Protein AF-A0A158CKC7-F1 (afdb_monomer_lite)

Foldseek 3Di:
DDPDDPPPQDVVNVVVVCVLVVVLVVLVVVADPDADPDPSQVVNVVSVDHPVD

Structure (mmCIF, N/CA/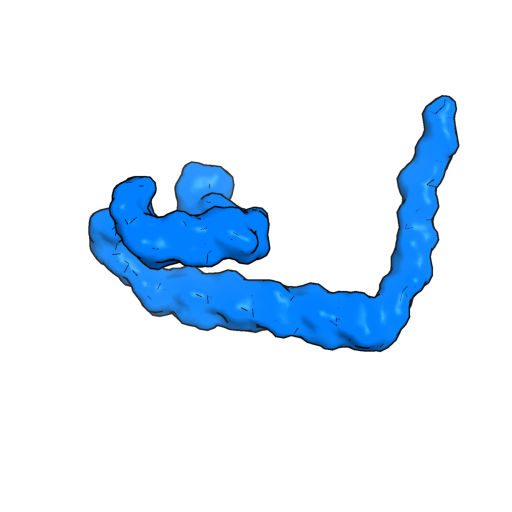C/O backbone):
data_AF-A0A158CKC7-F1
#
_entry.id   AF-A0A158CKC7-F1
#
loop_
_atom_site.group_PDB
_atom_site.id
_atom_site.type_symbol
_atom_site.label_atom_id
_atom_site.label_alt_id
_atom_site.label_comp_id
_atom_site.label_asym_id
_atom_site.label_entity_id
_atom_site.label_seq_id
_atom_site.pdbx_PDB_ins_code
_atom_site.Cartn_x
_atom_site.Cartn_y
_atom_site.Cartn_z
_atom_site.occupancy
_atom_site.B_iso_or_equiv
_atom_site.auth_seq_id
_atom_site.auth_comp_id
_atom_site.auth_asym_id
_atom_site.auth_atom_id
_atom_site.pdbx_PDB_model_num
ATOM 1 N N . MET A 1 1 ? 15.151 12.685 26.250 1.00 44.81 1 MET A N 1
ATOM 2 C CA . MET A 1 1 ? 14.315 12.074 25.193 1.00 44.81 1 MET A CA 1
ATOM 3 C C . MET A 1 1 ? 12.924 11.882 25.761 1.00 44.81 1 MET A C 1
ATOM 5 O O . MET A 1 1 ? 12.782 11.124 26.710 1.00 44.81 1 MET A O 1
ATOM 9 N N . ALA A 1 2 ? 11.931 12.629 25.278 1.00 43.97 2 ALA A N 1
ATOM 10 C CA . ALA A 1 2 ? 10.549 12.401 25.692 1.00 43.97 2 ALA A CA 1
ATOM 11 C C . ALA A 1 2 ? 10.069 11.058 25.106 1.00 43.97 2 ALA A C 1
ATOM 13 O O . ALA A 1 2 ? 10.374 10.788 23.941 1.00 43.97 2 ALA A O 1
ATOM 14 N N . PRO A 1 3 ? 9.361 10.214 25.876 1.00 50.75 3 PRO A N 1
ATOM 15 C CA . PRO A 1 3 ? 8.782 8.984 25.352 1.00 50.75 3 PRO A CA 1
ATOM 16 C C . PRO A 1 3 ? 7.825 9.323 24.206 1.00 50.75 3 PRO A C 1
ATOM 18 O O . PRO A 1 3 ? 7.104 10.323 24.259 1.00 50.75 3 PRO A O 1
ATOM 21 N N . SER A 1 4 ? 7.844 8.504 23.157 1.00 57.06 4 SER A N 1
ATOM 22 C CA . SER A 1 4 ? 6.889 8.560 22.054 1.00 57.06 4 SER A CA 1
ATOM 23 C C . SER A 1 4 ? 5.475 8.629 22.630 1.00 57.06 4 SER A C 1
ATOM 25 O O . SER A 1 4 ? 5.018 7.701 23.299 1.00 57.06 4 SER A O 1
ATOM 27 N N . ARG A 1 5 ? 4.799 9.767 22.425 1.00 61.75 5 ARG A N 1
ATOM 28 C CA . ARG A 1 5 ? 3.402 9.939 22.828 1.00 61.75 5 ARG A CA 1
ATOM 29 C C . ARG A 1 5 ? 2.598 8.813 22.187 1.00 61.75 5 ARG A C 1
ATOM 31 O O . ARG A 1 5 ? 2.578 8.700 20.963 1.00 61.75 5 ARG A O 1
ATOM 38 N N . LYS A 1 6 ? 1.951 7.987 23.013 1.00 63.28 6 LYS A N 1
ATOM 39 C CA . LYS A 1 6 ? 0.839 7.154 22.555 1.00 63.28 6 LYS A CA 1
ATOM 40 C C . LYS A 1 6 ? -0.204 8.135 22.036 1.00 63.28 6 LYS A C 1
ATOM 42 O O . LYS A 1 6 ? -0.707 8.952 22.799 1.00 63.28 6 LYS A O 1
ATOM 47 N N . VAL A 1 7 ? -0.387 8.157 20.724 1.00 76.31 7 VAL A N 1
ATOM 48 C CA . VAL A 1 7 ? -1.429 8.968 20.107 1.00 76.31 7 VAL A CA 1
ATOM 49 C C . VAL A 1 7 ? -2.723 8.220 20.382 1.00 76.31 7 VAL A C 1
ATOM 51 O O . VAL A 1 7 ? -2.837 7.058 19.989 1.00 76.31 7 VAL A O 1
ATOM 54 N N . ASP A 1 8 ? -3.652 8.847 21.096 1.00 81.88 8 ASP A N 1
ATOM 55 C CA . ASP A 1 8 ? -4.998 8.305 21.237 1.00 81.88 8 ASP A CA 1
ATOM 56 C C . ASP A 1 8 ? -5.665 8.395 19.866 1.00 81.88 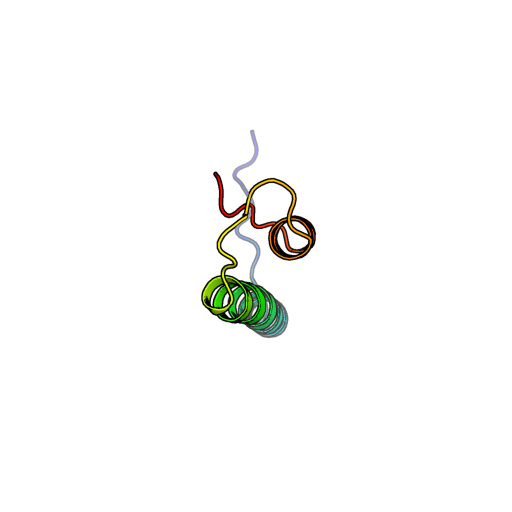8 ASP A C 1
ATOM 58 O O . ASP A 1 8 ? -6.080 9.462 19.414 1.00 81.88 8 ASP A O 1
ATOM 62 N N . LEU A 1 9 ? -5.653 7.270 19.155 1.00 87.19 9 LEU A N 1
ATOM 63 C CA . LEU A 1 9 ? -6.238 7.156 17.831 1.00 87.19 9 LEU A CA 1
ATOM 64 C C . LEU A 1 9 ? -7.755 7.201 17.963 1.00 87.19 9 LEU A C 1
ATOM 66 O O . LEU A 1 9 ? -8.354 6.453 18.736 1.00 87.19 9 LEU A O 1
ATOM 70 N N . THR A 1 10 ? -8.373 8.066 17.176 1.00 93.38 10 THR A N 1
ATOM 71 C CA . THR A 1 10 ? -9.825 8.143 17.077 1.00 93.38 10 THR A CA 1
ATOM 72 C C . THR A 1 10 ? -10.353 7.048 16.152 1.00 93.38 10 THR A C 1
ATOM 74 O O . THR A 1 10 ? -9.631 6.502 15.311 1.00 93.38 10 THR A O 1
ATOM 77 N N . ASP A 1 11 ? -11.653 6.766 16.219 1.00 93.69 11 ASP A N 1
ATOM 78 C CA . ASP A 1 11 ? -12.305 5.852 15.273 1.00 93.69 11 ASP A CA 1
ATOM 79 C C . ASP A 1 11 ? -12.125 6.276 13.806 1.00 93.69 11 ASP A C 1
ATOM 81 O O . ASP A 1 11 ? -12.052 5.422 12.914 1.00 93.69 11 ASP A O 1
ATOM 85 N N . SER A 1 12 ? -12.005 7.584 13.553 1.00 94.38 12 SER A N 1
ATOM 86 C CA . SER A 1 12 ? -11.718 8.142 12.229 1.00 94.38 12 SER A CA 1
ATOM 87 C C . SER A 1 12 ? -10.308 7.783 11.758 1.00 94.38 12 SER A C 1
ATOM 89 O O . SER A 1 12 ? -10.132 7.366 10.610 1.00 94.38 12 SER A O 1
ATOM 91 N N . ASP A 1 13 ? -9.313 7.851 12.646 1.00 93.81 13 ASP A N 1
ATOM 92 C CA . ASP A 1 13 ? -7.946 7.421 12.336 1.00 93.81 13 ASP A CA 1
ATOM 93 C C . ASP A 1 13 ? -7.920 5.929 12.003 1.00 93.81 13 ASP A C 1
ATOM 95 O O . ASP A 1 13 ? -7.344 5.511 10.996 1.00 93.81 13 ASP A O 1
ATOM 99 N N . TYR A 1 14 ? -8.631 5.112 12.785 1.00 94.44 14 TYR A N 1
ATOM 100 C CA . TYR A 1 14 ? -8.776 3.689 12.491 1.00 94.44 14 TYR A CA 1
ATOM 101 C C . TYR A 1 14 ? -9.489 3.425 11.162 1.00 94.44 14 TYR A C 1
ATOM 103 O O . TYR A 1 14 ? -9.081 2.535 10.411 1.00 94.44 14 TYR A O 1
ATOM 111 N N . ALA A 1 15 ? -10.532 4.186 10.831 1.00 96.31 15 ALA A N 1
ATOM 112 C CA . ALA A 1 15 ? -11.211 4.077 9.544 1.00 96.31 15 ALA A CA 1
ATOM 113 C C . ALA A 1 15 ? -10.277 4.433 8.380 1.00 96.31 15 ALA A C 1
ATOM 115 O O . ALA A 1 15 ? -10.240 3.714 7.375 1.00 96.31 15 ALA A O 1
ATOM 116 N N . HIS A 1 16 ? -9.477 5.486 8.537 1.00 94.81 16 HIS A N 1
ATOM 117 C CA . HIS A 1 16 ? -8.482 5.886 7.554 1.00 94.81 16 HIS A CA 1
ATOM 118 C C . HIS A 1 16 ? -7.402 4.812 7.368 1.00 94.81 16 HIS A C 1
ATOM 120 O O . HIS A 1 16 ? -7.150 4.381 6.241 1.00 94.81 16 HIS A O 1
ATOM 126 N N . MET A 1 17 ? -6.832 4.293 8.459 1.00 95.44 17 MET A N 1
ATOM 127 C CA . MET A 1 17 ? -5.845 3.209 8.403 1.00 95.44 17 MET A CA 1
ATOM 128 C C . MET A 1 17 ? -6.412 1.958 7.723 1.00 95.44 17 MET A C 1
ATOM 130 O O . MET A 1 17 ? -5.753 1.371 6.864 1.00 95.44 17 MET A O 1
ATOM 134 N N . ARG A 1 18 ? -7.662 1.575 8.022 1.00 97.00 18 ARG A N 1
ATOM 135 C CA . ARG A 1 18 ? -8.340 0.462 7.332 1.00 97.00 18 ARG A CA 1
ATOM 136 C C . ARG A 1 18 ? -8.464 0.707 5.829 1.00 97.00 18 ARG A C 1
ATOM 138 O O . ARG A 1 18 ? -8.274 -0.228 5.052 1.00 97.00 18 ARG A O 1
ATOM 145 N N . LYS A 1 19 ? -8.751 1.941 5.404 1.00 96.81 19 LYS A N 1
ATOM 146 C CA . LYS A 1 19 ? -8.813 2.306 3.981 1.00 96.81 19 LYS A CA 1
ATOM 147 C C . LYS A 1 19 ? -7.452 2.145 3.304 1.00 96.81 19 LYS A C 1
ATOM 149 O O . LYS A 1 19 ? -7.390 1.514 2.249 1.00 96.81 19 LYS A O 1
ATOM 154 N N . VAL A 1 20 ? -6.388 2.660 3.922 1.00 96.56 20 VAL A N 1
ATOM 155 C CA . VAL A 1 20 ? -5.005 2.545 3.425 1.00 96.56 20 VAL A CA 1
ATOM 156 C C . VAL A 1 20 ? -4.597 1.075 3.302 1.00 96.56 20 VAL A C 1
ATOM 158 O O . VAL A 1 20 ? -4.237 0.621 2.216 1.00 96.56 20 VAL A O 1
ATOM 161 N N . ILE A 1 21 ? -4.754 0.294 4.376 1.00 97.06 21 ILE A N 1
ATOM 162 C CA . ILE A 1 21 ? -4.433 -1.142 4.389 1.00 97.06 21 ILE A CA 1
ATOM 163 C C . ILE A 1 21 ? -5.256 -1.891 3.336 1.00 97.06 21 ILE A C 1
ATOM 165 O O . ILE A 1 21 ? -4.736 -2.749 2.624 1.00 97.06 21 ILE A O 1
ATOM 169 N N . GLY A 1 22 ? -6.544 -1.568 3.217 1.00 97.94 22 GLY A N 1
ATOM 170 C CA . GLY A 1 22 ? -7.429 -2.172 2.229 1.00 97.94 22 GLY A CA 1
ATOM 171 C C . GLY A 1 22 ? -6.993 -1.888 0.791 1.00 97.94 22 GLY A C 1
ATOM 172 O O . GLY A 1 22 ? -7.048 -2.790 -0.043 1.00 97.94 22 GLY A O 1
ATOM 173 N N . TYR A 1 23 ? -6.543 -0.665 0.497 1.00 97.75 23 TYR A N 1
ATOM 174 C CA . TYR A 1 23 ? -5.995 -0.316 -0.813 1.00 97.75 23 TYR A CA 1
ATOM 175 C C . TYR A 1 23 ? -4.742 -1.140 -1.126 1.00 97.75 23 TYR A C 1
ATOM 177 O O . TYR A 1 23 ? -4.716 -1.823 -2.150 1.00 97.75 23 TYR A O 1
ATOM 185 N N . ILE A 1 24 ? -3.769 -1.159 -0.207 1.00 98.00 24 ILE A N 1
ATOM 186 C CA . ILE A 1 24 ? -2.513 -1.904 -0.370 1.00 98.00 24 ILE A CA 1
ATOM 187 C C . ILE A 1 24 ? -2.799 -3.388 -0.616 1.00 98.00 24 ILE A C 1
ATOM 189 O O . ILE A 1 24 ? -2.327 -3.943 -1.602 1.00 98.00 24 ILE A O 1
ATOM 193 N N . LYS A 1 25 ? -3.641 -4.027 0.211 1.00 97.94 25 LYS A N 1
ATOM 194 C CA . LYS A 1 25 ? -3.988 -5.452 0.057 1.00 97.94 25 LYS A CA 1
ATOM 195 C C . LYS A 1 25 ? -4.616 -5.766 -1.302 1.00 97.94 25 LYS A C 1
ATOM 197 O O . LYS A 1 25 ? -4.237 -6.748 -1.934 1.00 97.94 25 LYS A O 1
ATOM 202 N N . ARG A 1 26 ? -5.565 -4.944 -1.765 1.00 98.19 26 ARG A N 1
ATOM 203 C CA . ARG A 1 26 ? -6.214 -5.157 -3.070 1.00 98.19 26 ARG A CA 1
ATOM 204 C C . ARG A 1 26 ? -5.255 -4.938 -4.236 1.00 98.19 26 ARG A C 1
ATOM 206 O O . ARG A 1 26 ? -5.323 -5.691 -5.199 1.00 98.19 26 ARG A O 1
ATOM 213 N N . HIS A 1 27 ? -4.376 -3.940 -4.157 1.00 97.62 27 HIS A N 1
ATOM 214 C CA . HIS A 1 27 ? -3.359 -3.721 -5.186 1.00 97.62 27 HIS A CA 1
ATOM 215 C C . HIS A 1 27 ? -2.307 -4.831 -5.190 1.00 97.62 27 HIS A C 1
ATOM 217 O O . HIS A 1 27 ? -1.949 -5.305 -6.262 1.00 97.62 27 HIS A O 1
ATOM 223 N N . LEU A 1 28 ? -1.872 -5.320 -4.026 1.00 97.88 28 LEU A N 1
ATOM 224 C CA . LEU A 1 28 ? -0.925 -6.435 -3.938 1.00 97.88 28 LEU A CA 1
ATOM 225 C C . LEU A 1 28 ? -1.436 -7.709 -4.624 1.00 97.88 28 LEU A C 1
ATOM 227 O O . LEU A 1 28 ? -0.655 -8.414 -5.256 1.00 97.88 28 LEU A O 1
ATOM 231 N N . ALA A 1 29 ? -2.743 -7.973 -4.560 1.00 97.88 29 ALA A N 1
ATOM 232 C CA . ALA A 1 29 ? -3.365 -9.101 -5.253 1.00 97.88 29 ALA A CA 1
ATOM 233 C C . ALA A 1 29 ? -3.315 -8.991 -6.793 1.00 97.88 29 ALA A C 1
ATOM 235 O O . ALA A 1 29 ? -3.508 -9.987 -7.480 1.00 97.88 29 ALA A O 1
ATOM 236 N N . GLN A 1 30 ? -3.045 -7.800 -7.338 1.00 96.88 30 GLN A N 1
ATOM 237 C CA . GLN A 1 30 ? -2.946 -7.519 -8.777 1.00 96.88 30 GLN A CA 1
ATOM 238 C C . GLN A 1 30 ? -1.486 -7.474 -9.260 1.00 96.88 30 GLN A C 1
ATOM 240 O O . GLN A 1 30 ? -1.163 -6.752 -10.201 1.00 96.88 30 GLN A O 1
ATOM 245 N N . ARG A 1 31 ? -0.580 -8.188 -8.579 1.00 97.56 31 ARG A N 1
ATOM 246 C CA . ARG A 1 31 ? 0.861 -8.136 -8.846 1.00 97.56 31 ARG A CA 1
ATOM 247 C C . ARG A 1 31 ? 1.183 -8.512 -10.307 1.00 97.56 31 ARG A C 1
ATOM 249 O O . ARG A 1 31 ? 0.838 -9.618 -10.724 1.00 97.56 31 ARG A O 1
ATOM 256 N N . PRO A 1 32 ? 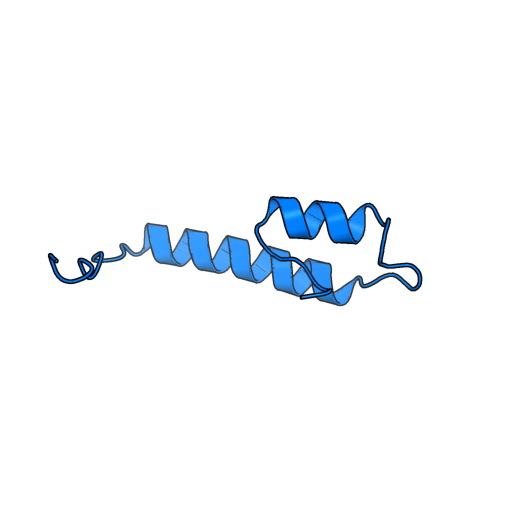1.867 -7.638 -11.070 1.00 97.38 32 PRO A N 1
ATOM 257 C CA . PRO A 1 32 ? 2.327 -7.948 -12.420 1.00 97.38 32 PRO A CA 1
ATOM 258 C C . PRO A 1 32 ? 3.561 -8.860 -12.396 1.00 97.38 32 PRO A C 1
ATOM 260 O O . PRO A 1 32 ? 4.201 -9.037 -11.359 1.00 97.38 32 PRO A O 1
ATOM 263 N N . HIS A 1 33 ? 3.913 -9.418 -13.557 1.00 96.31 33 HIS A N 1
ATOM 264 C CA . HIS A 1 33 ? 5.136 -10.209 -13.711 1.00 96.31 33 HIS A CA 1
ATOM 265 C C . HIS A 1 33 ? 6.395 -9.334 -13.605 1.00 96.31 33 HIS A C 1
ATOM 267 O O . HIS A 1 33 ? 7.273 -9.618 -12.797 1.00 96.31 33 HIS A O 1
ATOM 273 N N . GLU A 1 34 ? 6.437 -8.238 -14.369 1.00 96.81 34 GLU A N 1
ATOM 274 C CA . GLU A 1 34 ? 7.497 -7.231 -14.288 1.00 96.81 34 GLU A CA 1
ATOM 275 C C . GLU A 1 34 ? 7.139 -6.204 -13.212 1.00 96.81 34 GLU A C 1
ATOM 277 O O . GLU A 1 34 ? 6.137 -5.493 -13.329 1.00 96.81 34 GLU A O 1
ATOM 282 N N . VAL A 1 35 ? 7.927 -6.155 -12.138 1.00 97.50 35 VAL A N 1
ATOM 283 C CA . VAL A 1 35 ? 7.585 -5.387 -10.933 1.00 97.50 35 VAL A CA 1
ATOM 284 C C . VAL A 1 35 ? 8.420 -4.120 -10.797 1.00 97.50 35 VAL A C 1
ATOM 286 O O . VAL A 1 35 ? 7.878 -3.092 -10.384 1.00 97.50 35 VAL A O 1
ATOM 289 N N . GLU A 1 36 ? 9.708 -4.165 -11.132 1.00 97.06 36 GLU A N 1
ATOM 290 C CA . GLU A 1 36 ? 10.696 -3.191 -10.658 1.00 97.06 36 GLU A CA 1
ATOM 291 C C . GLU A 1 36 ? 10.407 -1.760 -11.124 1.00 97.06 36 GLU A C 1
ATOM 293 O O . GLU A 1 36 ? 10.467 -0.826 -10.319 1.00 97.06 36 GLU A O 1
ATOM 298 N N . HIS A 1 37 ? 9.999 -1.607 -12.384 1.00 96.25 37 HIS A N 1
ATOM 299 C CA . HIS A 1 37 ? 9.688 -0.317 -13.010 1.00 96.25 37 HIS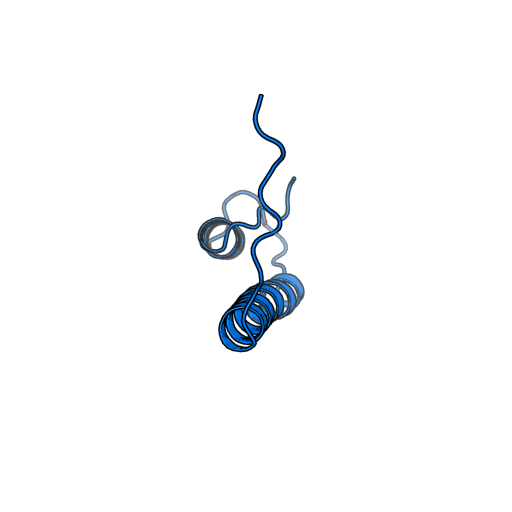 A CA 1
ATOM 300 C C . HIS A 1 37 ? 8.204 -0.164 -13.370 1.00 96.25 37 HIS A C 1
ATOM 302 O O . HIS A 1 37 ? 7.824 0.644 -14.217 1.00 96.25 37 HIS A O 1
ATOM 308 N N . SER A 1 38 ? 7.341 -0.958 -12.736 1.00 97.88 38 SER A N 1
ATOM 309 C CA . SER A 1 38 ? 5.913 -0.966 -13.038 1.00 97.88 38 SER A CA 1
ATOM 310 C C . SER A 1 38 ? 5.174 0.219 -12.410 1.00 97.88 38 SER A C 1
ATOM 312 O O . SER A 1 38 ? 5.419 0.608 -11.265 1.00 97.88 38 SER A O 1
ATOM 314 N N . HIS A 1 39 ? 4.159 0.728 -13.116 1.00 97.81 39 HIS A N 1
ATOM 315 C CA . HIS A 1 39 ? 3.214 1.703 -12.553 1.00 97.81 39 HIS A CA 1
ATOM 316 C C . HIS A 1 39 ? 2.522 1.160 -11.292 1.00 97.81 39 HIS A C 1
ATOM 318 O O . HIS A 1 39 ? 2.201 1.918 -10.382 1.00 97.81 39 HIS A O 1
ATOM 324 N N . TRP A 1 40 ? 2.338 -0.161 -11.216 1.00 98.06 40 TRP A N 1
ATOM 325 C CA . TRP A 1 40 ? 1.806 -0.857 -10.049 1.00 98.06 40 TRP A CA 1
ATOM 326 C C . TRP A 1 40 ? 2.663 -0.630 -8.796 1.00 98.06 40 TRP A C 1
ATOM 328 O O . TRP A 1 40 ? 2.137 -0.228 -7.755 1.00 98.06 40 TRP A O 1
ATOM 338 N N . ARG A 1 41 ? 3.986 -0.819 -8.905 1.00 97.88 41 ARG A N 1
ATOM 339 C CA . ARG A 1 41 ? 4.922 -0.602 -7.794 1.00 97.88 41 ARG A CA 1
ATOM 340 C C . ARG A 1 41 ? 4.922 0.863 -7.377 1.00 97.88 41 ARG A C 1
ATOM 342 O O . ARG A 1 41 ? 4.784 1.155 -6.192 1.00 97.88 41 ARG A O 1
ATOM 349 N N . TYR A 1 42 ? 5.013 1.782 -8.338 1.00 97.88 42 TYR A N 1
ATOM 350 C CA . TYR A 1 42 ? 4.993 3.216 -8.043 1.00 97.88 42 TYR A CA 1
ATOM 351 C C . TYR A 1 42 ? 3.688 3.656 -7.370 1.00 97.88 42 TYR A C 1
ATOM 353 O O . TYR A 1 42 ? 3.716 4.451 -6.432 1.00 97.88 42 TYR A O 1
ATOM 361 N N . SER A 1 43 ? 2.550 3.084 -7.770 1.00 97.06 43 SER A N 1
ATOM 362 C CA . SER A 1 43 ? 1.270 3.343 -7.112 1.00 97.06 43 SER A CA 1
ATOM 363 C C . SER A 1 43 ? 1.278 2.894 -5.650 1.00 97.06 43 SER A C 1
ATOM 365 O O . SER A 1 43 ? 0.815 3.633 -4.790 1.00 97.06 43 SER A O 1
ATOM 367 N N . LEU A 1 44 ? 1.848 1.728 -5.330 1.00 98.06 44 LEU A N 1
ATOM 368 C CA . LEU A 1 44 ? 1.993 1.279 -3.939 1.00 98.06 44 LEU A CA 1
ATOM 369 C C . LEU A 1 44 ? 2.945 2.179 -3.134 1.00 98.06 44 LEU A C 1
ATOM 371 O O . LEU A 1 44 ? 2.637 2.524 -1.991 1.00 98.06 44 LEU A O 1
ATOM 375 N N . MET A 1 45 ? 4.045 2.633 -3.740 1.00 97.75 45 MET A N 1
ATOM 376 C CA . MET A 1 45 ? 5.004 3.534 -3.091 1.00 97.75 45 MET A CA 1
ATOM 377 C C . MET A 1 45 ? 4.378 4.885 -2.732 1.00 97.75 45 MET A C 1
ATOM 379 O O . MET A 1 45 ? 4.647 5.411 -1.654 1.00 97.75 45 MET A O 1
ATOM 383 N N . ASN A 1 46 ? 3.475 5.405 -3.569 1.00 97.00 46 ASN A N 1
ATOM 384 C CA . ASN A 1 46 ? 2.707 6.618 -3.265 1.00 97.00 46 ASN A CA 1
ATOM 385 C C . ASN A 1 46 ? 1.782 6.454 -2.047 1.00 97.00 46 ASN A C 1
ATOM 387 O O . ASN A 1 46 ? 1.413 7.438 -1.413 1.00 97.00 46 ASN A O 1
ATOM 391 N N . TRP A 1 47 ? 1.429 5.215 -1.700 1.00 96.25 47 TRP A N 1
ATOM 392 C CA . TRP A 1 47 ? 0.667 4.865 -0.498 1.00 96.25 47 TRP A CA 1
ATOM 393 C C . TRP A 1 47 ? 1.561 4.410 0.666 1.00 96.25 47 TRP A C 1
ATOM 395 O O . TRP A 1 47 ? 1.060 3.880 1.658 1.00 96.25 47 TRP A O 1
ATOM 405 N N . GLY A 1 48 ? 2.877 4.620 0.563 1.00 94.88 48 GLY A N 1
ATOM 406 C CA . GLY A 1 48 ? 3.845 4.301 1.612 1.00 94.88 48 GLY A CA 1
ATOM 407 C C . GLY A 1 48 ? 4.234 2.823 1.696 1.00 94.88 48 GLY A C 1
ATOM 408 O O . GLY A 1 48 ? 4.760 2.401 2.723 1.00 94.88 48 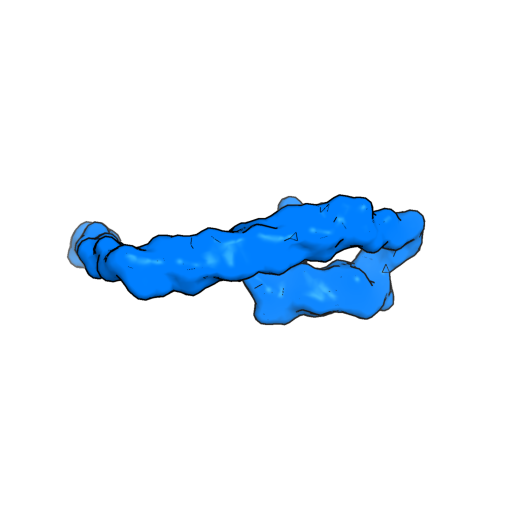GLY A O 1
ATOM 409 N N . HIS A 1 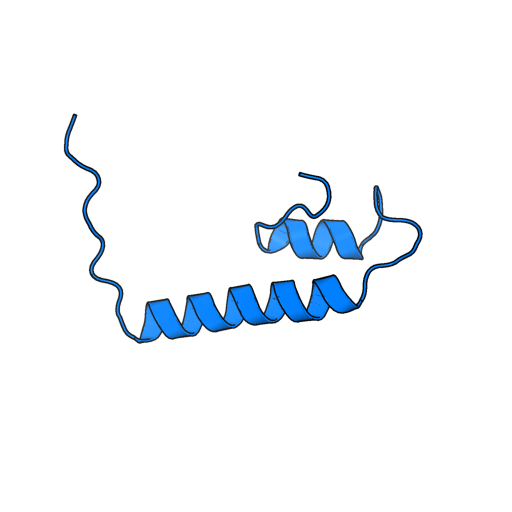49 ? 3.984 2.027 0.651 1.00 97.44 49 HIS A N 1
ATOM 410 C CA . HIS A 1 49 ? 4.323 0.604 0.612 1.00 97.44 49 HIS A CA 1
ATOM 411 C C . HIS A 1 49 ? 5.242 0.283 -0.575 1.00 97.44 49 HIS A C 1
ATOM 413 O O . HIS A 1 49 ? 4.838 0.430 -1.723 1.00 97.44 49 HIS A O 1
ATOM 419 N N . ASP A 1 50 ? 6.466 -0.185 -0.320 1.00 96.94 50 ASP A N 1
ATOM 420 C CA . ASP A 1 50 ? 7.350 -0.704 -1.374 1.00 96.94 50 ASP A CA 1
ATOM 421 C C . ASP A 1 50 ? 7.332 -2.244 -1.343 1.00 96.94 50 ASP A C 1
ATOM 423 O O . ASP A 1 50 ? 7.841 -2.824 -0.388 1.00 96.94 50 ASP A O 1
ATOM 427 N N . PRO A 1 51 ? 6.759 -2.924 -2.352 1.00 95.50 51 PRO A N 1
ATOM 428 C CA . PRO A 1 51 ? 6.633 -4.385 -2.377 1.00 95.50 51 PRO A CA 1
ATOM 429 C C . PRO A 1 51 ? 7.955 -5.136 -2.627 1.00 95.50 51 PRO A C 1
ATOM 431 O O . PRO A 1 51 ? 7.943 -6.367 -2.692 1.00 95.50 51 PRO A O 1
ATOM 434 N N . LEU A 1 52 ? 9.068 -4.419 -2.827 1.00 95.88 52 LEU A N 1
ATOM 435 C CA . LEU A 1 52 ? 10.418 -4.982 -2.965 1.00 95.88 52 LEU A CA 1
ATOM 436 C C . LEU A 1 52 ? 11.306 -4.749 -1.727 1.00 95.88 52 LEU A C 1
ATOM 438 O O . LEU A 1 52 ? 12.507 -5.011 -1.795 1.00 95.88 52 LEU A O 1
ATOM 442 N N . LYS A 1 53 ? 10.744 -4.242 -0.623 1.00 90.31 53 LYS A N 1
ATOM 443 C CA . LYS A 1 53 ? 11.448 -4.012 0.647 1.00 90.31 53 LYS A CA 1
ATOM 444 C C . LYS A 1 53 ? 10.878 -4.843 1.787 1.00 90.31 53 LYS A C 1
ATOM 446 O O . LYS A 1 53 ? 9.700 -5.254 1.694 1.00 90.31 53 LYS A O 1
#

Radius of gyration: 14.9 Å; chains: 1; bounding box: 27×23×40 Å

Sequence (53 aa):
MAPSRKVDLTDSDYAHMRKVIGYIKRHLAQRPHEVEHSHWRYSLMNWGHDPLK

Secondary structure (DSSP, 8-state):
----------HHHHHHHHHHHHHHHHHHTT--S--TT-HHHHHHHHTT--TT-

InterPro domains:
  IPR021487 Protein of unknown function DUF3140 [PF11338] (5-45)
  IPR021487 Protein of unknown function DUF3140 [PTHR40630] (5-53)

Organism: NCBI:txid1777136

pLDDT: mean 90.87, std 14.1, range [43.97, 98.19]